Protein AF-A0A8J4XDS6-F1 (afdb_monomer_lite)

Sequence (115 aa):
MVPTTGPDVFRRFTPESLAEIERFIEERKVRMELEDVELEPEPTAPSSDLEAGKTLPMIYGDLPEELFNIPLEDIDPFYKTQKTFIIITKGNTIYRFNAEPSCYIISPFNLLRRA

Foldseek 3Di:
DPQPFELVLKDADDVVLLVQLVVVLVVVVVCVVPPVDDDDDQPPDWDPQQDAFHAHDCRHPDHPPVQAQGWICDSTSNCSNFQKTWHAHPSRGIHIDHQPCPDDDDHPPDPPPPD

Structure (mmCIF, N/CA/C/O backbone):
data_AF-A0A8J4XDS6-F1
#
_entry.id   AF-A0A8J4XDS6-F1
#
loop_
_atom_site.group_PDB
_atom_site.id
_atom_site.type_symbol
_atom_site.label_atom_id
_atom_site.label_alt_id
_atom_site.label_comp_id
_atom_site.label_asym_id
_atom_site.label_entity_id
_atom_site.label_seq_id
_atom_site.pdbx_PDB_ins_code
_atom_site.Cartn_x
_atom_site.Cartn_y
_atom_site.Cartn_z
_atom_site.occupancy
_atom_site.B_iso_or_equiv
_atom_site.auth_seq_id
_atom_site.auth_comp_id
_atom_site.auth_asym_id
_atom_site.auth_atom_id
_atom_site.pdbx_PDB_model_num
ATOM 1 N N . MET A 1 1 ? 17.704 2.762 -0.309 1.00 39.12 1 MET A N 1
ATOM 2 C CA . MET A 1 1 ? 16.616 3.744 -0.103 1.00 39.12 1 MET A CA 1
ATOM 3 C C . MET A 1 1 ? 16.384 3.848 1.399 1.00 39.12 1 MET A C 1
ATOM 5 O O . MET A 1 1 ? 16.131 2.822 2.014 1.00 39.12 1 MET A O 1
ATOM 9 N N . VAL A 1 2 ? 16.605 5.013 2.015 1.00 42.44 2 VAL A N 1
ATOM 10 C CA . VAL A 1 2 ? 16.326 5.198 3.453 1.00 42.44 2 VAL A CA 1
ATOM 11 C C . VAL A 1 2 ? 14.809 5.094 3.622 1.00 42.44 2 VAL A C 1
ATOM 13 O O . VAL A 1 2 ? 14.114 5.750 2.842 1.00 42.44 2 VAL A O 1
ATOM 16 N N . PRO A 1 3 ? 14.273 4.280 4.553 1.00 50.22 3 PRO A N 1
ATOM 17 C CA . PRO A 1 3 ? 12.855 4.350 4.855 1.00 50.22 3 PRO A CA 1
ATOM 18 C C . PRO A 1 3 ? 12.593 5.778 5.317 1.00 50.22 3 PRO A C 1
ATOM 20 O O . PRO A 1 3 ? 13.194 6.252 6.278 1.00 50.22 3 PRO A O 1
ATOM 23 N N . THR A 1 4 ? 11.777 6.505 4.567 1.00 55.44 4 THR A N 1
ATOM 24 C CA . THR A 1 4 ? 11.220 7.768 5.035 1.00 55.44 4 THR A CA 1
ATOM 25 C C . THR A 1 4 ? 10.549 7.450 6.369 1.00 55.44 4 THR A C 1
ATOM 27 O O . THR A 1 4 ? 9.689 6.578 6.424 1.00 55.44 4 THR A O 1
ATOM 30 N N . THR A 1 5 ? 11.038 8.026 7.462 1.00 56.31 5 THR A N 1
ATOM 31 C CA . THR A 1 5 ? 10.546 7.744 8.816 1.00 56.31 5 THR A CA 1
ATOM 32 C C . THR A 1 5 ? 9.590 8.865 9.204 1.00 56.31 5 THR A C 1
ATOM 34 O O . THR A 1 5 ? 9.986 10.029 9.160 1.00 56.31 5 THR A O 1
ATOM 37 N N . GLY A 1 6 ? 8.349 8.534 9.569 1.00 60.72 6 GLY A N 1
ATOM 38 C CA . GLY A 1 6 ? 7.327 9.499 9.998 1.00 60.72 6 GLY A CA 1
ATOM 39 C C . GLY A 1 6 ? 5.945 9.263 9.371 1.00 60.72 6 GLY A C 1
ATOM 40 O O . GLY A 1 6 ? 5.805 8.425 8.482 1.00 60.72 6 GLY A O 1
ATOM 41 N N . PRO A 1 7 ? 4.908 9.996 9.806 1.00 60.94 7 PRO A N 1
ATOM 42 C CA . PRO A 1 7 ? 3.554 9.863 9.263 1.00 60.94 7 PRO A CA 1
ATOM 43 C C . PRO A 1 7 ? 3.431 10.355 7.810 1.00 60.94 7 PRO A C 1
ATOM 45 O O . PRO A 1 7 ? 2.514 9.942 7.104 1.00 60.94 7 PRO A O 1
ATOM 48 N N . ASP A 1 8 ? 4.374 11.176 7.332 1.00 72.12 8 ASP A N 1
ATOM 49 C CA . ASP A 1 8 ? 4.438 11.691 5.953 1.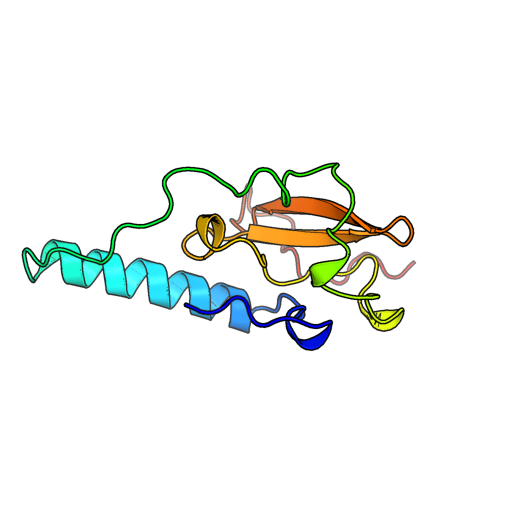00 72.12 8 ASP A CA 1
ATOM 50 C C . ASP A 1 8 ? 4.640 10.606 4.881 1.00 72.12 8 ASP A C 1
ATOM 52 O O . ASP A 1 8 ? 4.543 10.871 3.684 1.00 72.12 8 ASP A O 1
ATOM 56 N N . VAL A 1 9 ? 4.923 9.372 5.301 1.00 83.19 9 VAL A N 1
ATOM 57 C CA . VAL A 1 9 ? 5.078 8.212 4.414 1.00 83.19 9 VAL A CA 1
ATOM 58 C C . VAL A 1 9 ? 3.735 7.787 3.825 1.00 83.19 9 VAL A C 1
ATOM 60 O O . VAL A 1 9 ? 3.683 7.235 2.728 1.00 83.19 9 VAL A O 1
ATOM 63 N N . PHE A 1 10 ? 2.636 8.048 4.537 1.00 88.88 10 PHE A N 1
ATOM 64 C CA . PHE A 1 10 ? 1.310 7.645 4.100 1.00 88.88 10 PHE A CA 1
ATOM 65 C C . PHE A 1 10 ? 0.716 8.661 3.138 1.00 88.88 10 PHE A C 1
ATOM 67 O O . PHE A 1 10 ? 0.382 9.790 3.497 1.00 88.88 10 PHE A O 1
ATOM 74 N N . ARG A 1 11 ? 0.514 8.215 1.902 1.00 90.50 11 ARG A N 1
ATOM 75 C CA . ARG A 1 11 ? -0.147 8.983 0.849 1.00 90.50 11 ARG A CA 1
ATOM 76 C C . ARG A 1 11 ? -1.445 8.302 0.469 1.00 90.50 11 ARG A C 1
ATOM 78 O O . ARG A 1 11 ? -1.555 7.082 0.531 1.00 90.50 11 ARG A O 1
ATOM 85 N N . ARG A 1 12 ? -2.446 9.092 0.085 1.00 91.56 12 ARG A N 1
ATOM 86 C CA . ARG A 1 12 ? -3.711 8.547 -0.419 1.00 91.56 12 ARG A CA 1
ATOM 87 C C . ARG A 1 12 ? -3.454 7.832 -1.733 1.00 91.56 12 ARG A C 1
ATOM 89 O O . ARG A 1 12 ? -2.781 8.383 -2.595 1.00 91.56 12 ARG A O 1
ATOM 96 N N . PHE A 1 13 ? -4.038 6.655 -1.889 1.00 91.25 13 PHE A N 1
ATOM 97 C CA . PHE A 1 13 ? -4.020 5.961 -3.161 1.00 91.25 13 PHE A CA 1
ATOM 98 C C . PHE A 1 13 ? -5.045 6.603 -4.097 1.00 91.25 13 PHE A C 1
ATOM 100 O O . PHE A 1 13 ? -6.253 6.554 -3.842 1.00 91.25 13 PHE A O 1
ATOM 107 N N . THR A 1 14 ? -4.567 7.238 -5.163 1.00 90.00 14 THR A N 1
ATOM 108 C CA . THR A 1 14 ? -5.404 7.923 -6.153 1.00 90.00 14 THR A CA 1
ATOM 109 C C . THR A 1 14 ? -5.253 7.28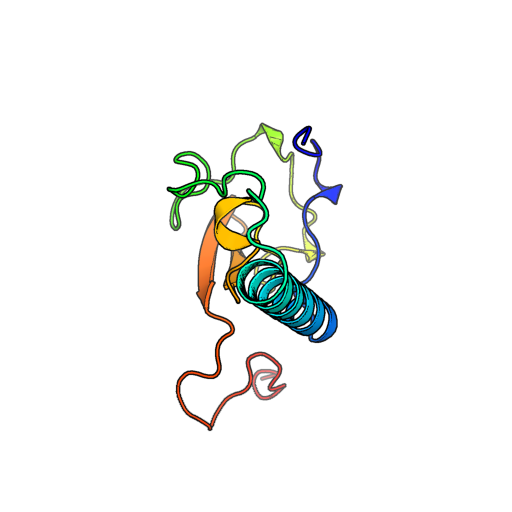0 -7.537 1.00 90.00 14 THR A C 1
ATOM 111 O O . THR A 1 14 ? -4.383 6.424 -7.731 1.00 90.00 14 THR A O 1
ATOM 114 N N . PRO A 1 15 ? -6.084 7.648 -8.532 1.00 87.88 15 PRO A N 1
ATOM 115 C CA . PRO A 1 15 ? -5.875 7.196 -9.906 1.00 87.88 15 PRO A CA 1
ATOM 116 C C . PRO A 1 15 ? -4.475 7.548 -10.429 1.00 87.88 15 PRO A C 1
ATOM 118 O O . PRO A 1 15 ? -3.896 6.784 -11.195 1.00 87.88 15 PRO A O 1
ATOM 121 N N . GLU A 1 16 ? -3.906 8.669 -9.976 1.00 89.00 16 GLU A N 1
ATOM 122 C CA . GLU A 1 16 ? -2.529 9.059 -10.274 1.00 89.00 16 GLU A CA 1
ATOM 123 C C . GLU A 1 16 ? -1.506 8.091 -9.660 1.00 89.00 16 GLU A C 1
ATOM 125 O O . GLU A 1 16 ? -0.555 7.726 -10.348 1.00 89.00 16 GLU A O 1
ATOM 130 N N . SER A 1 17 ? -1.714 7.619 -8.423 1.00 88.94 17 SER A N 1
ATOM 131 C CA . SER A 1 17 ? -0.867 6.580 -7.810 1.00 88.94 17 SER A CA 1
ATOM 132 C C . SER A 1 17 ? -0.883 5.288 -8.636 1.00 88.94 17 SER A C 1
ATOM 134 O O . SER A 1 17 ? 0.164 4.698 -8.893 1.00 88.94 17 SER A O 1
ATOM 136 N N . LEU A 1 18 ? -2.062 4.865 -9.110 1.00 90.00 18 LEU A N 1
ATOM 137 C CA . LEU A 1 18 ? -2.196 3.681 -9.965 1.00 90.00 18 LEU A CA 1
ATOM 138 C C . LEU A 1 18 ? -1.466 3.863 -11.303 1.00 90.00 18 LEU A C 1
ATOM 140 O O . LEU A 1 18 ? -0.720 2.977 -11.720 1.00 90.00 18 LEU A O 1
ATOM 144 N N . ALA A 1 19 ? -1.645 5.016 -11.949 1.00 90.50 19 ALA A N 1
ATOM 145 C CA . ALA A 1 19 ? -0.979 5.334 -13.208 1.00 90.50 19 ALA A CA 1
ATOM 146 C C . ALA A 1 19 ? 0.551 5.406 -13.055 1.00 90.50 19 ALA A C 1
ATOM 148 O O . ALA A 1 19 ? 1.287 5.027 -13.965 1.00 90.50 19 ALA A O 1
ATOM 149 N N . GLU A 1 20 ? 1.051 5.873 -11.909 1.00 90.75 20 GLU A N 1
ATOM 150 C CA . GLU A 1 20 ? 2.483 5.893 -11.609 1.00 90.75 20 GLU A CA 1
ATOM 151 C C . GLU A 1 20 ? 3.066 4.482 -11.474 1.00 90.75 20 GLU A C 1
ATOM 153 O O . GLU A 1 20 ? 4.119 4.202 -12.053 1.00 90.75 20 GLU A O 1
ATOM 158 N N . ILE A 1 21 ? 2.361 3.579 -10.789 1.00 90.50 21 ILE A N 1
ATOM 159 C CA . ILE A 1 21 ? 2.744 2.164 -10.694 1.00 90.50 21 ILE A CA 1
ATOM 160 C C . ILE A 1 21 ? 2.743 1.520 -12.086 1.00 90.50 21 ILE A C 1
ATOM 162 O O . ILE A 1 21 ? 3.706 0.855 -12.460 1.00 90.50 21 ILE A O 1
ATOM 166 N N . GLU A 1 22 ? 1.699 1.749 -12.886 1.00 90.19 22 GLU A N 1
ATOM 167 C CA . GLU A 1 22 ? 1.608 1.232 -14.258 1.00 90.19 22 GLU A CA 1
ATOM 168 C C . GLU A 1 22 ? 2.757 1.716 -15.139 1.00 90.19 22 GLU A C 1
ATOM 170 O O . GLU A 1 22 ? 3.386 0.912 -15.827 1.00 90.19 22 GLU A O 1
ATOM 175 N N . ARG A 1 23 ? 3.081 3.011 -15.066 1.00 91.12 23 ARG A N 1
ATOM 176 C CA . ARG A 1 23 ? 4.224 3.592 -15.776 1.00 91.12 23 ARG A CA 1
ATOM 177 C C . ARG A 1 23 ? 5.535 2.935 -15.350 1.00 91.12 23 ARG A C 1
ATOM 179 O O . ARG A 1 23 ? 6.362 2.638 -16.203 1.00 91.12 23 ARG A O 1
ATOM 186 N N . PHE A 1 24 ? 5.724 2.700 -14.052 1.00 89.12 24 PHE A N 1
ATOM 187 C CA . PHE A 1 24 ? 6.936 2.074 -13.526 1.00 89.12 24 PHE A CA 1
ATOM 188 C C . PHE A 1 24 ? 7.080 0.613 -13.976 1.00 89.12 24 PHE A C 1
ATOM 190 O O . PHE A 1 24 ? 8.170 0.195 -14.362 1.00 89.12 24 PHE A O 1
ATOM 197 N N . ILE A 1 25 ? 5.987 -0.155 -13.976 1.00 89.38 25 ILE A N 1
ATOM 198 C CA . ILE A 1 25 ? 5.968 -1.536 -14.479 1.00 89.38 25 ILE A CA 1
ATOM 199 C C . ILE A 1 25 ? 6.316 -1.569 -15.974 1.00 89.38 25 ILE A C 1
ATOM 201 O O . ILE A 1 25 ? 7.169 -2.357 -16.383 1.00 89.38 25 ILE A O 1
ATOM 205 N N . GLU A 1 26 ? 5.694 -0.702 -16.779 1.00 91.06 26 GLU A N 1
ATOM 206 C CA . GLU A 1 26 ? 5.930 -0.644 -18.225 1.00 91.06 26 GLU A CA 1
ATOM 207 C C . GLU A 1 26 ? 7.368 -0.224 -18.547 1.00 91.06 26 GLU A C 1
ATOM 209 O O . GLU A 1 26 ? 8.041 -0.880 -19.336 1.00 91.06 26 GLU A O 1
ATOM 214 N N . GLU A 1 27 ? 7.886 0.816 -17.887 1.00 89.56 27 GLU A N 1
ATOM 215 C CA . GLU A 1 27 ? 9.266 1.268 -18.083 1.00 89.56 27 GLU A CA 1
ATOM 216 C C . GLU A 1 27 ? 10.265 0.154 -17.756 1.00 89.56 27 GLU A C 1
ATOM 218 O O . GLU A 1 27 ? 11.181 -0.107 -18.534 1.00 89.56 27 GLU A O 1
ATOM 223 N N . ARG A 1 28 ? 10.071 -0.573 -16.648 1.00 85.81 28 ARG A N 1
ATOM 224 C CA . ARG A 1 28 ? 10.941 -1.708 -16.313 1.00 85.81 28 ARG A CA 1
ATOM 225 C C . ARG A 1 28 ? 10.864 -2.822 -17.343 1.00 85.81 28 ARG A C 1
ATOM 227 O O . ARG A 1 28 ? 11.906 -3.371 -17.692 1.00 85.81 28 ARG A O 1
ATOM 234 N N . LYS A 1 29 ? 9.666 -3.141 -17.831 1.00 87.94 29 LYS A N 1
ATOM 235 C CA . LYS A 1 29 ? 9.474 -4.160 -18.864 1.00 87.94 29 LYS A CA 1
ATOM 236 C C . LYS A 1 29 ? 10.214 -3.783 -20.148 1.00 87.94 29 LYS A C 1
ATOM 238 O O . LYS A 1 29 ? 10.998 -4.583 -20.646 1.00 87.94 29 LYS A O 1
ATOM 243 N N . VAL A 1 30 ? 10.058 -2.543 -20.607 1.00 89.06 30 VAL A N 1
ATOM 244 C CA . VAL A 1 30 ? 10.757 -2.018 -21.787 1.00 89.06 30 VAL A CA 1
ATOM 245 C C . VAL A 1 30 ? 12.278 -2.070 -21.602 1.00 89.06 30 VAL A C 1
ATOM 247 O O . VAL A 1 30 ? 12.989 -2.485 -22.512 1.00 89.06 30 VAL A O 1
ATOM 250 N N . ARG A 1 31 ? 12.801 -1.708 -20.422 1.00 85.81 31 ARG A N 1
ATOM 251 C CA . ARG A 1 31 ? 14.248 -1.783 -20.139 1.00 85.81 31 ARG A CA 1
ATOM 252 C C . ARG A 1 31 ? 14.776 -3.217 -20.113 1.00 85.81 31 ARG A C 1
ATOM 254 O O . ARG A 1 31 ? 15.870 -3.460 -20.612 1.00 85.81 31 ARG A O 1
ATOM 261 N N . MET A 1 32 ? 14.005 -4.167 -19.581 1.00 84.25 32 MET A N 1
ATOM 262 C CA . MET A 1 32 ? 14.354 -5.591 -19.660 1.00 84.25 32 MET A CA 1
ATOM 263 C C . MET A 1 32 ? 14.373 -6.092 -21.111 1.00 84.25 32 MET A C 1
ATOM 265 O O . MET A 1 32 ? 15.247 -6.873 -21.469 1.00 84.25 32 MET A O 1
ATOM 269 N N . GLU A 1 33 ? 13.433 -5.645 -21.949 1.00 84.56 33 GLU A N 1
ATOM 270 C CA . GLU A 1 33 ? 13.317 -6.081 -23.349 1.00 84.56 33 GLU A CA 1
ATOM 271 C C . GLU A 1 33 ? 14.374 -5.455 -24.275 1.00 84.56 33 GLU A C 1
ATOM 273 O O . GLU A 1 33 ? 14.834 -6.114 -25.207 1.00 84.56 33 GLU A O 1
ATOM 278 N N . LEU A 1 34 ? 14.749 -4.191 -24.052 1.00 83.12 34 LEU A N 1
ATOM 279 C CA . LEU A 1 34 ? 15.647 -3.449 -24.945 1.00 83.12 34 LEU A CA 1
ATOM 280 C C . LEU A 1 34 ? 17.127 -3.555 -24.577 1.00 83.12 34 LEU A C 1
ATOM 282 O O . LEU A 1 34 ? 17.975 -3.392 -25.453 1.00 83.12 34 LEU A O 1
ATOM 286 N N . GLU A 1 35 ? 17.442 -3.734 -23.296 1.00 67.94 35 GLU A N 1
ATOM 287 C CA . GLU A 1 35 ? 18.720 -3.252 -22.770 1.00 67.94 35 GLU A CA 1
ATOM 288 C C . GLU A 1 35 ? 19.603 -4.356 -22.147 1.00 67.94 35 GLU A C 1
ATOM 290 O O . GLU A 1 35 ? 20.776 -4.095 -21.911 1.00 67.94 35 GLU A O 1
ATOM 295 N N . ASP A 1 36 ? 19.109 -5.589 -21.930 1.00 65.31 36 ASP A N 1
ATOM 296 C CA . ASP A 1 36 ? 19.817 -6.663 -21.178 1.00 65.31 36 ASP A CA 1
ATOM 297 C C . ASP A 1 36 ? 20.509 -6.107 -19.907 1.00 65.31 36 ASP A C 1
ATOM 299 O O . ASP A 1 36 ? 21.627 -6.461 -19.528 1.00 65.31 36 ASP A O 1
ATOM 303 N N . VAL A 1 37 ? 19.855 -5.113 -19.293 1.00 71.25 37 VAL A N 1
ATOM 304 C CA . VAL A 1 37 ? 20.373 -4.363 -18.152 1.00 71.25 37 VAL A CA 1
ATOM 305 C C . VAL A 1 37 ? 20.015 -5.115 -16.884 1.00 71.25 37 VAL A C 1
ATOM 307 O O . VAL A 1 37 ? 18.846 -5.401 -16.613 1.00 71.25 37 VAL A O 1
ATOM 310 N N . GLU A 1 38 ? 21.027 -5.349 -16.056 1.00 71.25 38 GLU A N 1
ATOM 311 C CA . GLU A 1 38 ? 20.852 -5.792 -14.680 1.00 71.25 38 GLU A CA 1
ATOM 312 C C . GLU A 1 38 ? 20.145 -4.677 -13.888 1.00 71.25 38 GLU A C 1
ATOM 314 O O . GLU A 1 38 ? 20.731 -3.655 -13.522 1.00 71.25 38 GLU A O 1
ATOM 319 N N . LEU A 1 39 ? 18.833 -4.826 -13.694 1.00 73.38 39 LEU A N 1
ATOM 320 C CA . LEU A 1 39 ? 18.046 -3.922 -12.861 1.00 73.38 39 LEU A CA 1
ATOM 321 C C . LEU A 1 39 ? 18.365 -4.169 -11.386 1.00 73.38 39 LEU A C 1
ATOM 323 O O . LEU A 1 39 ? 18.692 -5.289 -10.994 1.00 73.38 39 LEU A O 1
ATOM 327 N N . GLU A 1 40 ? 18.210 -3.136 -10.552 1.00 77.31 40 GLU A N 1
ATOM 328 C CA . GLU A 1 40 ? 18.354 -3.326 -9.109 1.00 77.31 40 GLU A CA 1
ATOM 329 C C . GLU A 1 40 ? 17.422 -4.444 -8.618 1.00 77.31 40 GLU A C 1
ATOM 331 O O . GLU A 1 40 ? 16.252 -4.485 -9.034 1.00 77.31 40 GLU A O 1
ATOM 336 N N . PRO A 1 41 ? 17.929 -5.338 -7.746 1.00 76.62 41 PRO A N 1
ATOM 337 C CA . PRO A 1 41 ? 17.163 -6.472 -7.266 1.00 76.62 41 PRO A CA 1
ATOM 338 C C . PRO A 1 41 ? 15.936 -5.970 -6.512 1.00 76.62 41 PRO A C 1
ATOM 340 O O . PRO A 1 41 ? 16.037 -5.251 -5.516 1.00 76.62 41 PRO A O 1
ATOM 343 N N . GLU A 1 42 ? 14.763 -6.357 -7.001 1.00 79.38 42 GLU A N 1
ATOM 344 C CA . GLU A 1 42 ? 13.521 -6.130 -6.280 1.00 79.38 42 GLU A CA 1
ATOM 345 C C . GLU A 1 42 ? 13.488 -7.026 -5.035 1.00 79.38 42 GLU A C 1
ATOM 347 O O . GLU A 1 42 ? 13.981 -8.163 -5.071 1.00 79.38 42 GLU A O 1
ATOM 352 N N . PRO A 1 43 ? 12.899 -6.549 -3.928 1.00 83.81 43 PRO A N 1
ATOM 353 C CA . PRO A 1 43 ? 12.654 -7.410 -2.788 1.00 83.81 43 PRO A CA 1
ATOM 354 C C . PRO A 1 43 ? 11.854 -8.636 -3.240 1.00 83.81 43 PRO A C 1
ATOM 356 O O . PRO A 1 43 ? 10.850 -8.523 -3.933 1.00 83.81 43 PRO A O 1
ATOM 359 N N . THR A 1 44 ? 12.321 -9.828 -2.873 1.00 83.88 44 THR A N 1
ATOM 360 C CA . THR A 1 44 ? 11.688 -11.097 -3.278 1.00 83.88 44 THR A CA 1
ATOM 361 C C . THR A 1 44 ? 10.520 -11.480 -2.366 1.00 83.88 44 THR A C 1
ATOM 363 O O . THR A 1 44 ? 9.721 -12.348 -2.709 1.00 83.88 44 THR A O 1
ATOM 366 N N . ALA A 1 45 ? 10.417 -10.847 -1.198 1.00 87.19 45 ALA A N 1
ATOM 367 C CA . ALA A 1 45 ? 9.387 -11.114 -0.208 1.00 87.19 45 ALA A CA 1
ATOM 368 C C . ALA A 1 45 ? 8.919 -9.810 0.457 1.00 87.19 45 ALA A C 1
ATOM 370 O O . ALA A 1 45 ? 9.719 -8.875 0.576 1.00 87.19 45 ALA A O 1
ATOM 371 N N . PRO A 1 46 ? 7.652 -9.756 0.905 1.00 88.25 46 PRO A N 1
ATOM 372 C CA . PRO A 1 46 ? 7.145 -8.636 1.683 1.00 88.25 46 PRO A CA 1
ATOM 373 C C . PRO A 1 46 ? 7.872 -8.526 3.024 1.00 88.25 46 PRO A C 1
ATOM 375 O O . PRO A 1 46 ? 8.385 -9.513 3.560 1.00 88.25 46 PRO A O 1
ATOM 378 N N . SER A 1 47 ? 7.880 -7.323 3.588 1.00 89.44 47 SER A N 1
ATOM 379 C CA . SER A 1 47 ? 8.455 -7.089 4.909 1.00 89.44 47 SER A CA 1
ATOM 380 C C . SER A 1 47 ? 7.618 -7.778 5.989 1.00 89.44 47 SER A C 1
ATOM 382 O O . SER A 1 47 ? 6.404 -7.573 6.068 1.00 89.44 47 SER A O 1
ATOM 384 N N . SER A 1 48 ? 8.258 -8.562 6.863 1.00 88.25 48 SER A N 1
ATOM 385 C CA . SER A 1 48 ? 7.567 -9.283 7.943 1.00 88.25 48 SER A CA 1
ATOM 386 C C . SER A 1 48 ? 6.845 -8.351 8.921 1.00 88.25 48 SER A C 1
ATOM 388 O O . SER A 1 48 ? 5.837 -8.736 9.519 1.00 88.25 48 SER A O 1
ATOM 390 N N . ASP A 1 49 ? 7.334 -7.121 9.077 1.00 86.94 49 ASP A N 1
ATOM 391 C CA . ASP A 1 49 ? 6.728 -6.095 9.928 1.00 86.94 49 ASP A CA 1
ATOM 392 C C . ASP A 1 49 ? 5.492 -5.435 9.282 1.00 86.94 49 ASP A C 1
ATOM 394 O O . ASP A 1 49 ? 4.682 -4.830 9.981 1.00 86.94 49 ASP A O 1
ATOM 398 N N . LEU A 1 50 ? 5.322 -5.570 7.959 1.00 88.94 50 LEU A N 1
ATOM 399 C CA . LEU A 1 50 ? 4.239 -4.974 7.159 1.00 88.94 50 LEU A CA 1
ATOM 400 C C . LEU A 1 50 ? 3.304 -6.033 6.549 1.00 88.94 50 LEU A C 1
ATOM 402 O O . LEU A 1 50 ? 2.673 -5.825 5.504 1.00 88.94 50 LEU A O 1
ATOM 406 N N . GLU A 1 51 ? 3.210 -7.194 7.193 1.00 89.31 51 GLU A N 1
ATOM 407 C CA . GLU A 1 51 ? 2.251 -8.228 6.813 1.00 89.31 51 GLU A CA 1
ATOM 408 C C . GLU A 1 51 ? 0.806 -7.764 7.051 1.00 89.31 51 GLU A C 1
ATOM 410 O O . GLU A 1 51 ? 0.487 -7.074 8.023 1.00 89.31 51 GLU A O 1
ATOM 415 N N . ALA A 1 52 ? -0.098 -8.182 6.164 1.00 88.81 52 ALA A N 1
ATOM 416 C CA . ALA A 1 52 ? -1.518 -7.901 6.321 1.00 88.81 52 ALA A CA 1
ATOM 417 C C . ALA A 1 52 ? -2.060 -8.547 7.609 1.00 88.81 52 ALA A C 1
ATOM 419 O O . ALA A 1 52 ? -1.738 -9.686 7.941 1.00 88.81 52 ALA A O 1
ATOM 420 N N . GLY A 1 53 ? -2.900 -7.813 8.331 1.00 89.06 53 GLY A N 1
ATOM 421 C CA . GLY A 1 53 ? -3.446 -8.202 9.627 1.00 89.06 53 GLY A CA 1
ATOM 422 C C . GLY A 1 53 ? -2.537 -7.888 10.817 1.00 89.06 53 GLY A C 1
ATOM 423 O O . GLY A 1 53 ? -2.988 -8.036 11.952 1.00 89.06 53 GLY A O 1
ATOM 424 N N . LYS A 1 54 ? -1.296 -7.426 10.599 1.00 92.06 54 LYS A N 1
ATOM 425 C CA . LYS A 1 54 ? -0.422 -6.965 11.686 1.00 92.06 54 LYS A CA 1
ATOM 426 C C . LYS A 1 54 ? -0.660 -5.500 12.032 1.00 92.06 54 LYS A C 1
ATOM 428 O O . LYS A 1 54 ? -1.224 -4.722 11.260 1.00 92.06 54 LYS A O 1
ATOM 433 N N . THR A 1 55 ? -0.218 -5.144 13.231 1.00 91.94 55 THR A N 1
ATOM 434 C CA . THR A 1 55 ? -0.188 -3.765 13.710 1.00 91.94 55 THR A CA 1
ATOM 435 C C . THR A 1 55 ? 0.955 -3.006 13.045 1.00 91.94 55 THR A C 1
ATOM 437 O O . THR A 1 55 ? 2.071 -3.513 12.967 1.00 91.94 55 THR A O 1
ATOM 440 N N . LEU A 1 56 ? 0.676 -1.781 12.607 1.00 90.25 56 LEU A N 1
ATOM 441 C CA . LEU A 1 56 ? 1.631 -0.864 12.016 1.00 90.25 56 LEU A CA 1
ATOM 442 C C . LEU A 1 56 ? 2.791 -0.623 12.995 1.00 90.25 56 LEU A C 1
ATOM 444 O O . LEU A 1 56 ? 2.545 -0.206 14.132 1.00 90.25 56 LEU A O 1
ATOM 448 N N . PRO A 1 57 ? 4.044 -0.856 12.571 1.00 90.31 57 PRO A N 1
ATOM 449 C CA . PRO A 1 57 ? 5.211 -0.619 13.409 1.00 90.31 57 PRO A CA 1
ATOM 450 C C . PRO A 1 57 ? 5.298 0.831 13.902 1.00 90.31 57 PRO A C 1
ATOM 452 O O . PRO A 1 57 ? 5.077 1.774 13.146 1.00 90.31 57 PRO A O 1
ATOM 455 N N . MET A 1 58 ? 5.717 1.021 15.158 1.00 86.19 58 MET A N 1
ATOM 456 C CA . MET A 1 58 ? 5.785 2.351 15.792 1.00 86.19 58 MET A CA 1
ATOM 457 C C . MET A 1 58 ? 6.749 3.326 15.093 1.00 86.19 58 MET A C 1
ATOM 459 O O . MET A 1 58 ? 6.647 4.534 15.286 1.00 86.19 58 MET A O 1
ATOM 463 N N . ILE A 1 59 ? 7.670 2.826 14.261 1.00 85.50 59 ILE A N 1
ATOM 464 C CA . ILE A 1 59 ? 8.607 3.649 13.478 1.00 85.50 59 ILE A CA 1
ATOM 465 C C . ILE A 1 59 ? 7.902 4.581 12.480 1.00 85.50 59 ILE A C 1
ATOM 467 O O . ILE A 1 59 ? 8.477 5.592 12.085 1.00 85.50 59 ILE A O 1
ATOM 471 N N . TYR A 1 60 ? 6.667 4.260 12.088 1.00 83.62 60 TYR A N 1
ATOM 472 C CA . TYR A 1 60 ? 5.861 5.085 11.187 1.00 83.62 60 TYR A CA 1
ATOM 473 C C . TYR A 1 60 ? 5.100 6.201 11.920 1.00 83.62 60 TYR A C 1
ATOM 475 O O . TYR A 1 60 ? 4.483 7.047 11.277 1.00 83.62 60 TYR A O 1
ATOM 483 N N . GLY A 1 61 ? 5.188 6.244 13.253 1.00 83.56 61 GLY A N 1
ATOM 484 C CA . GLY A 1 61 ? 4.476 7.208 14.084 1.00 83.56 61 GLY A CA 1
ATOM 485 C C . GLY A 1 61 ? 2.964 6.984 14.107 1.00 83.56 61 GLY A C 1
ATOM 486 O O . GLY A 1 61 ? 2.446 5.970 13.632 1.00 83.56 61 GLY A O 1
ATOM 487 N N . ASP A 1 62 ? 2.259 7.952 14.686 1.00 83.62 62 ASP A N 1
ATOM 488 C CA . ASP A 1 62 ? 0.801 7.946 14.735 1.00 83.62 62 ASP A CA 1
ATOM 489 C C . ASP A 1 62 ? 0.225 8.485 13.425 1.00 83.62 62 ASP A C 1
ATOM 491 O O . ASP A 1 62 ? 0.507 9.611 13.008 1.00 83.62 62 ASP A O 1
ATOM 495 N N . LEU A 1 63 ? -0.604 7.668 12.775 1.00 84.75 63 LEU A N 1
ATOM 496 C CA . LEU A 1 63 ? -1.302 8.056 11.559 1.00 84.75 63 LEU A CA 1
ATOM 497 C C . LEU A 1 63 ? -2.352 9.146 11.882 1.00 84.75 6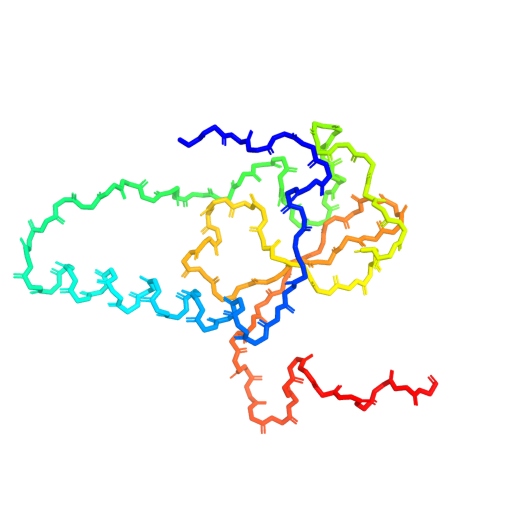3 LEU A C 1
ATOM 499 O O . LEU A 1 63 ? -3.163 8.942 12.790 1.00 84.75 63 LEU A O 1
ATOM 503 N N . PRO A 1 64 ? -2.392 10.275 11.143 1.00 87.88 64 PRO A N 1
ATOM 504 C CA . PRO A 1 64 ? -3.442 11.281 11.283 1.00 87.88 64 PRO A CA 1
ATOM 505 C C . PRO A 1 64 ? -4.842 10.672 11.145 1.00 87.88 64 PRO A C 1
ATOM 507 O O . PRO A 1 64 ? -5.060 9.802 10.299 1.00 87.88 64 PRO A O 1
ATOM 510 N N . GLU A 1 65 ? -5.821 11.169 11.913 1.00 86.44 65 GLU A N 1
ATOM 511 C CA . GLU A 1 65 ? -7.170 10.579 11.930 1.00 86.44 65 GLU A CA 1
ATOM 512 C C . GLU A 1 65 ? -7.851 10.542 10.551 1.00 86.44 65 GLU A C 1
ATOM 514 O O . GLU A 1 65 ? -8.656 9.654 10.266 1.00 86.44 65 GLU A O 1
ATOM 519 N N . GLU A 1 66 ? -7.491 11.485 9.681 1.00 87.94 66 GLU A N 1
ATOM 520 C CA . GLU A 1 66 ? -8.003 11.639 8.317 1.00 87.94 66 GLU A CA 1
ATOM 521 C C . GLU A 1 66 ? -7.527 10.547 7.348 1.00 87.94 66 GLU A C 1
ATOM 523 O O . GLU A 1 66 ? -8.069 10.432 6.247 1.00 87.94 66 GLU A O 1
ATOM 528 N N . LEU A 1 67 ? -6.499 9.779 7.725 1.00 89.62 67 LEU A N 1
ATOM 529 C CA . LEU A 1 67 ? -5.908 8.722 6.904 1.00 89.62 67 LEU A CA 1
ATOM 530 C C . LEU A 1 67 ? -6.332 7.312 7.344 1.00 89.62 67 LEU A C 1
ATOM 532 O O . LEU A 1 67 ? -5.996 6.334 6.676 1.00 89.62 67 LEU A O 1
ATOM 536 N N . PHE A 1 68 ? -7.116 7.176 8.418 1.00 90.69 68 PHE A N 1
ATOM 537 C CA . PHE A 1 68 ? -7.687 5.880 8.785 1.00 90.69 68 PHE A CA 1
ATOM 538 C C . PHE A 1 68 ? -8.833 5.475 7.857 1.00 90.69 68 PHE A C 1
ATOM 540 O O . PHE A 1 68 ? -9.707 6.272 7.521 1.00 90.69 68 PHE A O 1
ATOM 547 N N . ASN A 1 69 ? -8.908 4.178 7.557 1.00 89.69 69 ASN A N 1
ATOM 548 C CA . ASN A 1 69 ? -9.982 3.543 6.784 1.00 89.69 69 ASN A CA 1
ATOM 549 C C . ASN A 1 69 ? -10.156 4.090 5.355 1.00 89.69 69 ASN A C 1
ATOM 551 O O . ASN A 1 69 ? -11.223 3.930 4.762 1.00 89.69 69 ASN A O 1
ATOM 555 N N . ILE A 1 70 ? -9.123 4.719 4.800 1.00 91.88 70 ILE A N 1
ATOM 556 C CA . ILE A 1 70 ? -9.071 5.141 3.400 1.00 91.88 70 ILE A CA 1
ATOM 557 C C . ILE A 1 70 ? -7.979 4.353 2.666 1.00 91.88 70 ILE A C 1
ATOM 559 O O . ILE A 1 70 ? -7.070 3.837 3.319 1.00 91.88 70 ILE A O 1
ATOM 563 N N . PRO A 1 71 ? -8.054 4.230 1.330 1.00 93.31 71 PRO A N 1
ATOM 564 C CA . PRO A 1 71 ? -7.000 3.584 0.563 1.00 93.31 71 PRO A CA 1
ATOM 565 C C . PRO A 1 71 ? -5.737 4.462 0.546 1.00 93.31 71 PRO A C 1
ATOM 567 O O . PRO A 1 71 ? -5.783 5.647 0.203 1.00 93.31 71 PRO A O 1
ATOM 570 N N . LEU A 1 72 ? -4.610 3.867 0.927 1.00 93.69 72 LEU A N 1
ATOM 571 C CA . LEU A 1 72 ? -3.285 4.475 1.005 1.00 93.69 72 LEU A CA 1
ATOM 572 C C . LEU A 1 72 ? -2.300 3.722 0.102 1.00 93.69 72 LEU A C 1
ATOM 574 O O . LEU A 1 72 ? -2.462 2.524 -0.137 1.00 93.69 72 LEU A O 1
ATOM 578 N N . GLU A 1 73 ? -1.284 4.422 -0.395 1.00 93.25 73 GLU A N 1
ATOM 579 C CA . GLU A 1 73 ? -0.156 3.814 -1.106 1.00 93.25 73 GLU A CA 1
ATOM 580 C C . GLU A 1 73 ? 0.534 2.769 -0.212 1.00 93.25 73 GLU A C 1
ATOM 582 O O . GLU A 1 73 ? 0.648 2.953 1.004 1.00 93.25 73 GLU A O 1
ATOM 587 N N . ASP A 1 74 ? 0.965 1.651 -0.804 1.00 92.62 74 ASP A N 1
ATOM 588 C CA . ASP A 1 74 ? 1.662 0.604 -0.060 1.00 92.62 74 ASP A CA 1
ATOM 589 C C . ASP A 1 74 ? 3.064 1.081 0.329 1.00 92.62 74 ASP A C 1
ATOM 591 O O . ASP A 1 74 ? 3.872 1.464 -0.518 1.00 92.62 74 ASP A O 1
ATOM 595 N N . ILE A 1 75 ? 3.343 1.066 1.629 1.00 90.81 75 ILE A N 1
ATOM 596 C CA . ILE A 1 75 ? 4.620 1.520 2.187 1.00 90.81 75 ILE A CA 1
ATOM 597 C C . ILE A 1 75 ? 5.702 0.435 2.140 1.00 90.81 75 ILE A C 1
ATOM 599 O O . ILE A 1 75 ? 6.864 0.711 2.440 1.00 90.81 75 ILE A O 1
ATOM 603 N N . ASP A 1 76 ? 5.331 -0.799 1.791 1.00 90.81 76 ASP A N 1
ATOM 604 C CA . ASP A 1 76 ? 6.263 -1.907 1.627 1.00 90.81 76 ASP A CA 1
ATOM 605 C C . ASP A 1 76 ? 6.855 -1.894 0.199 1.00 90.81 76 ASP A C 1
ATOM 607 O O . ASP A 1 76 ? 6.115 -2.051 -0.778 1.00 90.81 76 ASP A O 1
ATOM 611 N N . PRO A 1 77 ? 8.190 -1.745 0.047 1.00 88.88 77 PRO A N 1
ATOM 612 C CA . PRO A 1 77 ? 8.854 -1.715 -1.255 1.00 88.88 77 PRO A CA 1
ATOM 613 C C . PRO A 1 77 ? 8.572 -2.933 -2.142 1.00 88.88 77 PRO A C 1
ATOM 615 O O . PRO A 1 77 ? 8.633 -2.802 -3.363 1.00 88.88 77 PRO A O 1
ATOM 618 N N . PHE A 1 78 ? 8.243 -4.090 -1.553 1.00 90.25 78 PHE A N 1
ATOM 619 C CA . PHE A 1 78 ? 7.832 -5.296 -2.282 1.00 90.25 78 PHE A CA 1
ATOM 620 C C . PHE A 1 78 ? 6.636 -5.057 -3.200 1.00 90.25 78 PHE A C 1
ATOM 622 O O . PHE A 1 78 ? 6.526 -5.660 -4.266 1.00 90.25 78 PHE A O 1
ATOM 629 N N . TYR A 1 79 ? 5.749 -4.148 -2.813 1.00 89.94 79 TYR A N 1
ATOM 630 C CA . TYR A 1 79 ? 4.527 -3.858 -3.542 1.00 89.94 79 TYR A CA 1
ATOM 631 C C . TYR A 1 79 ? 4.650 -2.659 -4.488 1.00 89.94 79 TYR A C 1
ATOM 633 O O . TYR A 1 79 ? 3.684 -2.311 -5.155 1.00 89.94 79 TYR A O 1
ATOM 641 N N . LYS A 1 80 ? 5.833 -2.046 -4.623 1.00 86.50 80 LYS A N 1
ATOM 642 C CA . LYS A 1 80 ? 6.034 -0.867 -5.485 1.00 86.50 80 LYS A CA 1
ATOM 643 C C . LYS A 1 80 ? 5.746 -1.139 -6.969 1.00 86.50 80 LYS A C 1
ATOM 645 O O . LYS A 1 80 ? 5.317 -0.246 -7.694 1.00 86.50 80 LYS A O 1
ATOM 650 N N . THR A 1 81 ? 6.002 -2.361 -7.425 1.00 86.88 81 THR A N 1
ATOM 651 C CA . THR A 1 81 ? 5.714 -2.848 -8.787 1.00 86.88 81 THR A CA 1
ATOM 652 C C . THR A 1 81 ? 4.414 -3.642 -8.863 1.00 86.88 81 THR A C 1
ATOM 654 O O . THR A 1 81 ? 4.125 -4.273 -9.877 1.00 86.88 81 THR A O 1
ATOM 657 N N . GLN A 1 82 ? 3.610 -3.616 -7.803 1.00 89.19 82 GLN A N 1
ATOM 658 C CA . GLN A 1 82 ? 2.325 -4.288 -7.739 1.00 89.19 82 GLN A CA 1
ATOM 659 C C . GLN A 1 82 ? 1.233 -3.233 -7.646 1.00 89.19 82 GLN A C 1
ATOM 661 O O . GLN A 1 82 ? 1.368 -2.216 -6.973 1.00 89.19 82 GLN A O 1
ATOM 666 N N . LYS A 1 83 ? 0.120 -3.459 -8.339 1.00 90.44 83 LYS A N 1
ATOM 667 C CA . LYS A 1 83 ? -1.031 -2.560 -8.259 1.00 90.44 83 LYS A CA 1
ATOM 668 C C . LYS A 1 83 ? -1.760 -2.845 -6.951 1.00 90.44 83 LYS A C 1
ATOM 670 O O . LYS A 1 83 ? -2.776 -3.519 -6.962 1.00 90.44 83 LYS A O 1
ATOM 675 N N . THR A 1 84 ? -1.239 -2.398 -5.818 1.00 92.00 84 THR A N 1
ATOM 676 C CA . THR A 1 84 ? -1.846 -2.636 -4.503 1.00 92.00 84 THR A CA 1
ATOM 677 C C . THR A 1 84 ? -2.006 -1.345 -3.720 1.00 92.00 84 THR A C 1
ATOM 679 O O . TH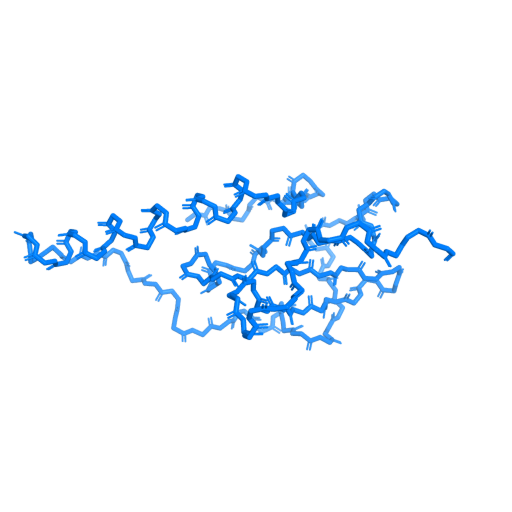R A 1 84 ? -1.338 -0.343 -3.963 1.00 92.00 84 THR A O 1
ATOM 682 N N . PHE A 1 85 ? -2.926 -1.380 -2.765 1.00 93.44 85 PHE A N 1
ATOM 683 C CA . PHE A 1 85 ? -3.116 -0.323 -1.784 1.00 93.44 85 PHE A CA 1
ATOM 684 C C . PHE A 1 85 ? -3.358 -0.941 -0.413 1.00 93.44 85 PHE A C 1
ATOM 686 O O . PHE A 1 85 ? -3.819 -2.084 -0.295 1.00 93.44 85 PHE A O 1
ATOM 693 N N . ILE A 1 86 ? -3.074 -0.170 0.631 1.00 94.38 86 ILE A N 1
ATOM 694 C CA . ILE A 1 86 ? -3.322 -0.568 2.011 1.00 94.38 86 ILE A CA 1
ATOM 695 C C . ILE A 1 86 ? -4.427 0.276 2.638 1.00 94.38 86 ILE A C 1
ATOM 697 O O . ILE A 1 86 ? -4.665 1.416 2.253 1.00 94.38 86 ILE A O 1
ATOM 701 N N . ILE A 1 87 ? -5.116 -0.287 3.621 1.00 93.81 87 ILE A N 1
ATOM 702 C CA . ILE A 1 87 ? -6.030 0.432 4.504 1.00 93.81 87 ILE A CA 1
ATOM 703 C C . ILE A 1 87 ? -5.540 0.216 5.928 1.00 93.81 87 ILE A C 1
ATOM 705 O O . ILE A 1 87 ? -5.320 -0.922 6.340 1.00 93.81 87 ILE A O 1
ATOM 709 N N . ILE A 1 88 ? -5.409 1.299 6.688 1.00 92.94 88 ILE A N 1
ATOM 710 C CA . ILE A 1 88 ? -5.014 1.242 8.097 1.00 92.94 88 ILE A CA 1
ATOM 711 C C . ILE A 1 88 ? -6.231 1.558 8.958 1.00 92.94 88 ILE A C 1
ATOM 713 O O . ILE A 1 88 ? -6.901 2.573 8.757 1.00 92.94 88 ILE A O 1
ATOM 717 N N . THR A 1 89 ? -6.555 0.681 9.906 1.00 92.88 89 THR A N 1
ATOM 718 C CA . THR A 1 89 ? -7.671 0.905 10.839 1.00 92.88 89 THR A CA 1
ATOM 719 C C . THR A 1 89 ? -7.242 1.747 12.034 1.00 92.88 89 THR A C 1
ATOM 721 O O . THR A 1 89 ? -6.056 1.882 12.322 1.00 92.88 89 THR A O 1
ATOM 724 N N . LYS A 1 90 ? -8.217 2.247 12.804 1.00 89.12 90 LYS A N 1
ATOM 725 C CA . LYS A 1 90 ? -7.966 2.960 14.072 1.00 89.12 90 LYS A CA 1
ATOM 726 C C . LYS A 1 90 ? -7.240 2.121 15.137 1.00 89.12 90 LYS A C 1
ATOM 728 O O . LYS A 1 90 ? -6.754 2.678 16.108 1.00 89.12 90 LYS A O 1
ATOM 733 N N . GLY A 1 91 ? -7.194 0.796 14.978 1.00 89.38 91 GLY A N 1
ATOM 734 C CA . GLY A 1 91 ? -6.375 -0.103 15.801 1.00 89.38 91 GLY A CA 1
ATOM 735 C C . GLY A 1 91 ? -4.962 -0.305 15.245 1.00 89.38 91 GLY A C 1
ATOM 736 O O . GLY A 1 91 ? -4.324 -1.303 15.569 1.00 89.38 91 GLY A O 1
ATOM 737 N N . ASN A 1 92 ? -4.520 0.581 14.346 1.00 90.50 92 ASN A N 1
ATOM 738 C CA . ASN A 1 92 ? -3.261 0.525 13.610 1.00 90.50 92 ASN A CA 1
ATOM 739 C C . ASN A 1 92 ? -3.079 -0.774 12.812 1.00 90.50 92 ASN A C 1
ATOM 741 O O . ASN A 1 92 ? -1.956 -1.175 12.555 1.00 90.50 92 ASN A O 1
ATOM 745 N N . THR A 1 93 ? -4.144 -1.467 12.407 1.00 93.56 93 THR A N 1
ATOM 746 C CA . THR A 1 93 ? -4.014 -2.733 11.666 1.00 93.56 93 THR A CA 1
ATOM 747 C C . THR A 1 93 ? -3.891 -2.480 10.167 1.00 93.56 93 THR A C 1
ATOM 749 O O . THR A 1 93 ? -4.716 -1.754 9.610 1.00 93.56 93 THR A O 1
ATOM 752 N N . ILE A 1 94 ? -2.911 -3.110 9.516 1.00 94.00 94 ILE A N 1
ATOM 753 C CA . ILE A 1 94 ? -2.675 -3.018 8.070 1.00 94.00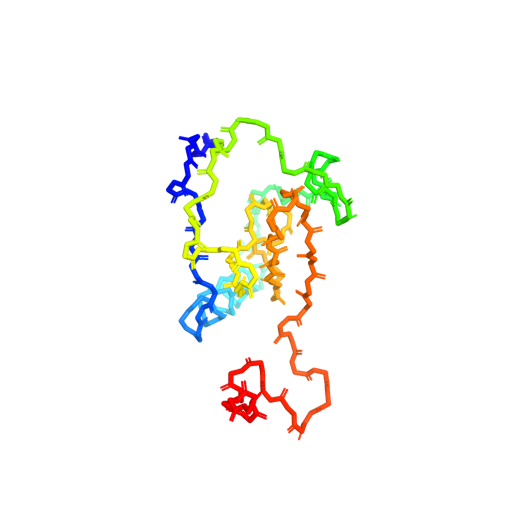 94 ILE A CA 1
ATOM 754 C C . ILE A 1 94 ? -3.559 -4.031 7.338 1.00 94.00 94 ILE A C 1
ATOM 756 O O . ILE A 1 94 ? -3.475 -5.230 7.583 1.00 94.00 94 ILE A O 1
ATOM 760 N N . TYR A 1 95 ? -4.362 -3.575 6.386 1.00 93.50 95 TYR A N 1
ATOM 761 C CA . TYR A 1 95 ? -5.053 -4.416 5.408 1.00 93.50 95 TYR A CA 1
ATOM 762 C C . TYR A 1 95 ? -4.512 -4.107 4.022 1.00 93.50 95 TYR A C 1
ATOM 764 O O . TYR A 1 95 ? -4.252 -2.946 3.732 1.00 93.50 95 TYR A O 1
ATOM 772 N N . ARG A 1 96 ? -4.363 -5.115 3.162 1.00 94.19 96 ARG A N 1
ATOM 773 C CA . ARG A 1 96 ? -3.779 -4.962 1.824 1.00 94.19 96 ARG A CA 1
ATOM 774 C C . ARG A 1 96 ? -4.714 -5.517 0.759 1.00 94.19 96 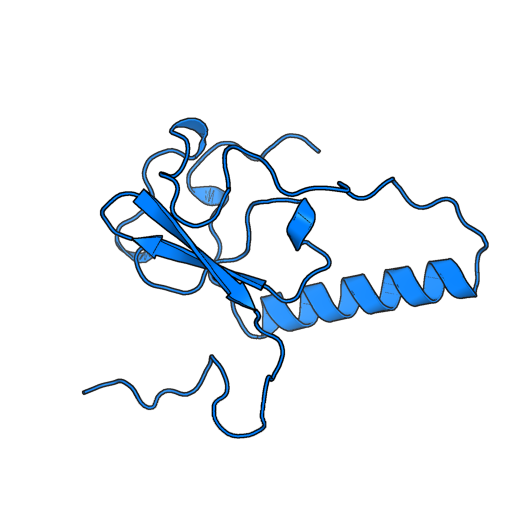ARG A C 1
ATOM 776 O O . ARG A 1 96 ? -5.264 -6.604 0.928 1.00 94.19 96 ARG A O 1
ATOM 783 N N . PHE A 1 97 ? -4.867 -4.775 -0.330 1.00 91.19 97 PHE A N 1
ATOM 784 C CA . PHE A 1 97 ? -5.795 -5.074 -1.415 1.00 91.19 97 PHE A CA 1
ATOM 785 C C . PHE A 1 97 ? -5.120 -4.883 -2.774 1.00 91.19 97 PHE A C 1
ATOM 787 O O . PHE A 1 97 ? -4.230 -4.047 -2.921 1.00 91.19 97 PHE A O 1
ATOM 794 N N . ASN A 1 98 ? -5.566 -5.645 -3.774 1.00 89.44 98 ASN A N 1
ATOM 795 C CA . ASN A 1 98 ? -5.154 -5.469 -5.165 1.00 89.44 98 ASN A CA 1
ATOM 796 C C . ASN A 1 98 ? -6.064 -4.416 -5.839 1.00 89.44 98 ASN A C 1
ATOM 798 O O . ASN A 1 98 ? -7.282 -4.434 -5.665 1.00 89.44 98 ASN A O 1
ATOM 802 N N . ALA A 1 99 ? -5.455 -3.483 -6.566 1.00 85.56 99 ALA A N 1
ATOM 803 C CA . ALA A 1 99 ? -6.073 -2.431 -7.367 1.00 85.56 99 ALA A CA 1
ATOM 804 C C . ALA A 1 99 ? -6.283 -2.842 -8.835 1.00 85.56 99 ALA A C 1
ATOM 806 O O . ALA A 1 99 ? -6.871 -2.081 -9.605 1.00 85.56 99 ALA A O 1
ATOM 807 N N . GLU A 1 100 ? -5.811 -4.021 -9.248 1.00 76.69 100 GLU A N 1
ATOM 808 C CA . GLU A 1 100 ? -6.133 -4.596 -10.546 1.00 76.69 100 GLU A CA 1
ATOM 809 C C . GLU A 1 100 ? -7.648 -4.743 -10.695 1.00 76.69 100 GLU A C 1
ATOM 811 O O . GLU A 1 100 ? -8.324 -5.212 -9.770 1.00 76.69 100 GLU A O 1
ATOM 816 N N . PRO A 1 101 ? -8.196 -4.402 -11.873 1.00 60.03 101 PRO A N 1
ATOM 817 C CA . PRO A 1 101 ? -9.602 -4.601 -12.173 1.00 60.03 101 PRO A CA 1
ATOM 818 C C . PRO A 1 101 ? -9.908 -6.102 -12.269 1.00 60.03 101 PRO A C 1
ATOM 820 O O . PRO A 1 101 ? -9.979 -6.691 -13.346 1.00 60.03 101 PRO A O 1
ATOM 823 N N . SER A 1 102 ? -10.119 -6.741 -11.124 1.00 51.41 102 SER A N 1
ATOM 824 C CA . SER A 1 102 ? -10.639 -8.097 -11.032 1.00 51.41 102 SER A CA 1
ATOM 825 C C . SER A 1 102 ? -12.157 -8.024 -11.245 1.00 51.41 102 SER A C 1
ATOM 827 O O . SER A 1 102 ? -12.926 -7.715 -10.344 1.00 51.41 102 SER A O 1
ATOM 829 N N . CYS A 1 103 ? -12.571 -8.266 -12.495 1.00 42.88 103 CYS A N 1
ATOM 830 C CA . CYS A 1 103 ? -13.951 -8.243 -13.012 1.00 42.88 103 CYS A CA 1
ATOM 831 C C . CYS A 1 103 ? -14.654 -6.864 -13.050 1.00 42.88 103 CYS A C 1
ATOM 833 O O . CYS A 1 103 ? -15.418 -6.527 -12.156 1.00 42.88 103 CYS A O 1
ATOM 835 N N . TYR A 1 104 ? -14.449 -6.103 -14.134 1.00 45.47 104 TYR A N 1
ATOM 836 C CA . TYR A 1 104 ? -15.401 -5.266 -14.913 1.00 45.47 104 TYR A CA 1
ATOM 837 C C . TYR A 1 104 ? -16.691 -4.624 -14.318 1.00 45.47 104 TYR A C 1
ATOM 839 O O . TYR A 1 104 ? -17.536 -4.199 -15.103 1.00 45.47 104 TYR A O 1
ATOM 847 N N . ILE A 1 105 ? -16.905 -4.483 -13.005 1.00 50.75 105 ILE A N 1
ATOM 848 C CA . ILE A 1 105 ? -18.178 -3.941 -12.473 1.00 50.75 105 ILE A CA 1
ATOM 849 C C . ILE A 1 105 ? -17.988 -2.866 -11.396 1.00 50.75 105 ILE A C 1
ATOM 851 O O . ILE A 1 105 ? -18.832 -1.979 -11.275 1.00 50.75 105 ILE A O 1
ATOM 855 N N . ILE A 1 106 ? -16.890 -2.863 -10.636 1.00 47.50 106 ILE A N 1
ATOM 856 C CA . ILE A 1 106 ? -16.740 -1.909 -9.529 1.00 47.50 106 ILE A CA 1
ATOM 857 C C . ILE A 1 106 ? -15.311 -1.372 -9.505 1.00 47.50 106 ILE A C 1
ATOM 859 O O . ILE A 1 106 ? -14.403 -2.009 -8.987 1.00 47.50 106 ILE A O 1
ATOM 863 N N . SER A 1 107 ? -15.110 -0.191 -10.094 1.00 49.38 107 SER A N 1
ATOM 864 C CA . SER A 1 107 ? -13.871 0.564 -9.899 1.00 49.38 107 SER A CA 1
ATOM 865 C C . SER A 1 107 ? -13.677 0.835 -8.400 1.00 49.38 107 SER A C 1
ATOM 867 O O . SER A 1 107 ? -14.659 1.189 -7.739 1.00 49.38 107 SER A O 1
ATOM 869 N N . PRO A 1 108 ? -12.451 0.745 -7.850 1.00 54.66 108 PRO A N 1
ATOM 870 C CA . PRO A 1 108 ? -12.173 1.134 -6.463 1.00 54.66 108 PRO A CA 1
ATOM 871 C C . PRO A 1 108 ? -12.489 2.618 -6.188 1.00 54.66 108 PRO A C 1
ATOM 873 O O . PRO A 1 108 ? -12.596 3.025 -5.035 1.00 54.66 108 PRO A O 1
ATOM 876 N N . PHE A 1 109 ? -12.709 3.415 -7.240 1.00 59.97 109 PHE A N 1
ATOM 877 C CA . PHE A 1 109 ? -13.121 4.817 -7.178 1.00 59.97 109 PHE A CA 1
ATOM 878 C C . PHE A 1 109 ? -14.641 5.029 -7.303 1.00 59.97 109 PHE A C 1
ATOM 880 O O . PHE A 1 109 ? -15.097 6.169 -7.412 1.00 59.97 109 PHE A O 1
ATOM 887 N N . ASN A 1 110 ? -15.455 3.966 -7.311 1.00 57.44 110 ASN A N 1
ATOM 888 C CA . ASN A 1 110 ? -16.907 4.120 -7.388 1.00 57.44 110 ASN A CA 1
ATOM 889 C C . ASN A 1 110 ? -17.474 4.742 -6.100 1.00 57.44 110 ASN A C 1
ATOM 891 O O . ASN A 1 110 ? -17.495 4.132 -5.035 1.00 57.44 110 ASN A O 1
ATOM 895 N N . LEU A 1 111 ? -18.035 5.945 -6.252 1.00 55.66 111 LEU A N 1
ATOM 896 C CA . LEU A 1 111 ? -18.716 6.772 -5.243 1.00 55.66 111 LEU A CA 1
ATOM 897 C C . LEU A 1 111 ? -19.994 6.154 -4.630 1.00 55.66 111 LEU A C 1
ATOM 899 O O . LEU A 1 111 ? -20.651 6.801 -3.815 1.00 55.66 111 LEU A O 1
ATOM 903 N N . LEU A 1 112 ? -20.372 4.920 -4.981 1.00 56.25 112 LEU A N 1
ATOM 904 C CA . LEU A 1 112 ? -21.647 4.290 -4.594 1.00 56.25 112 LEU A CA 1
ATOM 905 C C . LEU A 1 112 ? -21.701 3.767 -3.145 1.00 56.25 112 LEU A C 1
ATOM 907 O O . LEU A 1 112 ? -22.497 2.887 -2.825 1.00 56.25 112 LEU A O 1
ATOM 911 N N . ARG A 1 113 ? -20.911 4.343 -2.234 1.00 51.72 113 ARG A N 1
ATOM 912 C CA . ARG A 1 113 ? -21.116 4.174 -0.791 1.00 51.72 113 ARG A CA 1
ATOM 913 C C . ARG A 1 113 ? -20.964 5.500 -0.046 1.00 51.72 113 ARG A C 1
ATOM 915 O O . ARG A 1 113 ? -20.118 5.666 0.825 1.00 51.72 113 ARG A O 1
ATOM 922 N N . ARG A 1 114 ? -21.829 6.450 -0.399 1.00 50.41 114 ARG A N 1
ATOM 923 C CA . ARG A 1 114 ? -22.345 7.460 0.532 1.00 50.41 114 ARG A CA 1
ATOM 924 C C . ARG A 1 114 ? -23.819 7.148 0.786 1.00 50.41 114 ARG A C 1
ATOM 926 O O . ARG A 1 114 ? -24.680 7.615 0.047 1.00 50.41 114 ARG A O 1
ATOM 933 N N . ALA A 1 115 ? -24.074 6.319 1.790 1.00 45.09 115 ALA A N 1
ATOM 934 C CA . ALA A 1 115 ? -25.347 6.190 2.489 1.00 45.09 115 ALA A CA 1
ATOM 935 C C . ALA A 1 115 ? -25.033 5.809 3.937 1.00 45.09 115 ALA A C 1
ATOM 937 O O . ALA A 1 115 ? -24.128 4.956 4.114 1.00 45.09 115 ALA A O 1
#

Organism: Clarias magur (NCBI:txid1594786)

Secondary structure (DSSP, 8-state):
-PPPPSGGG--B--HHHHHHHHHHHHHHHHHHHHH---PPPPPSS--GGG-TTSBPPGGG-PPPGGGTTSEEE--SGGGTTS-EEEEE-TT-BEEEEE-S--STT--TT------

pLDDT: mean 80.74, std 15.19, range [39.12, 94.38]

Radius of gyration: 15.66 Å; chains: 1; bounding box: 46×23×41 Å